Protein AF-A0A1Y5YV92-F1 (afdb_monomer_lite)

Structure (mmCIF, N/CA/C/O backbone):
data_AF-A0A1Y5YV92-F1
#
_entry.id   AF-A0A1Y5YV92-F1
#
loop_
_atom_site.group_PDB
_atom_site.id
_atom_site.type_symbol
_atom_site.label_atom_id
_atom_site.label_alt_id
_atom_site.label_comp_id
_atom_site.label_asym_id
_atom_site.label_entity_id
_atom_site.label_seq_id
_atom_site.pdbx_PDB_ins_code
_atom_site.Cartn_x
_atom_site.Cartn_y
_atom_site.Cartn_z
_atom_site.occupancy
_atom_site.B_iso_or_equiv
_atom_site.auth_seq_id
_atom_site.auth_comp_id
_atom_site.auth_asym_id
_atom_site.auth_atom_id
_atom_site.pdbx_PDB_model_num
ATOM 1 N N . MET A 1 1 ? -17.524 10.182 32.679 1.00 52.19 1 MET A N 1
ATOM 2 C CA . MET A 1 1 ? -18.419 9.664 31.619 1.00 52.19 1 MET A CA 1
ATOM 3 C C . MET A 1 1 ? -18.255 10.419 30.285 1.00 52.19 1 MET A C 1
ATOM 5 O O . MET A 1 1 ? -19.174 10.406 29.482 1.00 52.19 1 MET A O 1
ATOM 9 N N . SER A 1 2 ? -17.105 11.056 30.006 1.00 61.34 2 SER A N 1
ATOM 10 C CA . SER A 1 2 ? -16.897 11.828 28.756 1.00 61.34 2 SER A CA 1
ATOM 11 C C . SER A 1 2 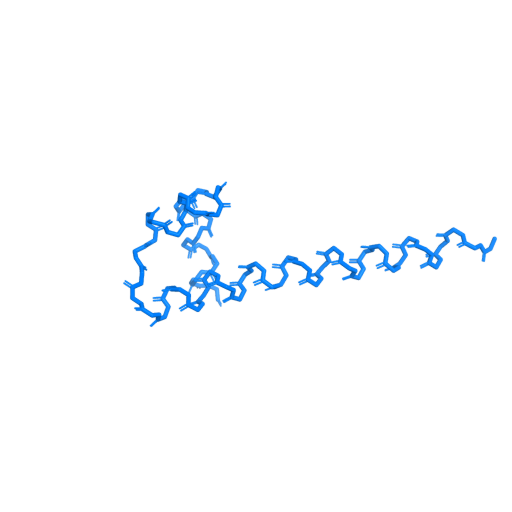? -15.593 11.479 28.024 1.00 61.34 2 SER A C 1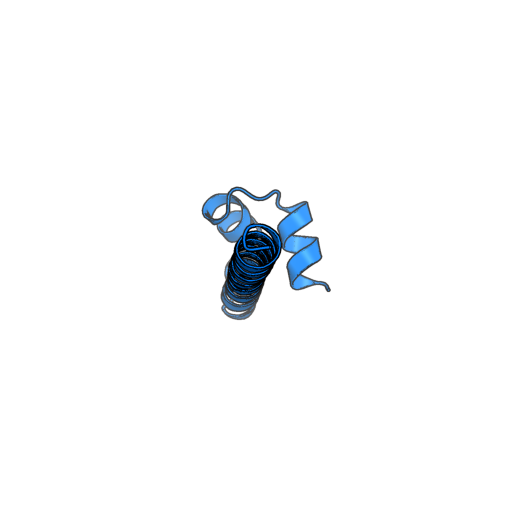
ATOM 13 O O . SER A 1 2 ? -15.430 11.837 26.864 1.00 61.34 2 SER A O 1
ATOM 15 N N . THR A 1 3 ? -14.675 10.764 28.678 1.00 69.88 3 THR A N 1
ATOM 16 C CA . THR A 1 3 ? -13.394 10.318 28.111 1.00 69.88 3 THR A CA 1
ATOM 17 C C . THR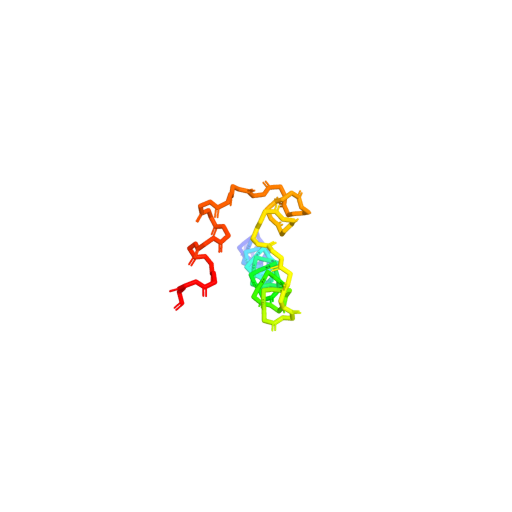 A 1 3 ? -13.560 9.151 27.138 1.00 69.88 3 THR A C 1
ATOM 19 O O . THR A 1 3 ? -12.909 9.154 26.101 1.00 69.88 3 THR A O 1
ATOM 22 N N . ASP A 1 4 ? -14.485 8.221 27.403 1.00 79.38 4 ASP A N 1
ATOM 23 C CA . ASP A 1 4 ? -14.761 7.072 26.527 1.00 79.38 4 ASP A CA 1
ATOM 24 C C . ASP A 1 4 ? -15.222 7.475 25.123 1.00 79.38 4 ASP A C 1
ATOM 26 O O . ASP A 1 4 ? -14.763 6.908 24.138 1.00 79.38 4 ASP A O 1
ATOM 30 N N . LEU A 1 5 ? -16.090 8.487 25.009 1.00 84.19 5 LEU A N 1
ATOM 31 C CA . LEU A 1 5 ? -16.582 8.940 23.705 1.00 84.19 5 LEU A CA 1
ATOM 32 C C . LEU A 1 5 ? -15.470 9.601 22.879 1.00 84.19 5 LEU A C 1
ATOM 34 O O . LEU A 1 5 ? -15.353 9.346 21.684 1.00 84.19 5 LEU A O 1
ATOM 38 N N . LEU A 1 6 ? -14.639 10.437 23.511 1.00 86.44 6 LEU A N 1
ATOM 39 C CA . LEU A 1 6 ? -13.495 11.060 22.840 1.00 86.44 6 LEU A CA 1
ATOM 40 C C . LEU A 1 6 ? -12.480 10.010 22.387 1.00 86.44 6 LEU A C 1
ATOM 42 O O . LEU A 1 6 ? -11.961 10.106 21.279 1.00 86.44 6 LEU A O 1
ATOM 46 N N . GLN A 1 7 ? -12.237 8.993 23.213 1.00 85.69 7 GLN A N 1
ATOM 47 C CA . GLN A 1 7 ? -11.341 7.894 22.878 1.00 85.69 7 GLN A CA 1
ATOM 48 C C . GLN A 1 7 ? -11.865 7.087 21.682 1.00 85.69 7 GLN A C 1
ATOM 50 O O . GLN A 1 7 ? -11.123 6.885 20.725 1.00 85.69 7 GLN A O 1
ATOM 55 N N . GLN A 1 8 ? -13.156 6.743 21.669 1.00 87.88 8 GLN A N 1
ATOM 56 C CA . GLN A 1 8 ? -13.787 6.056 20.536 1.00 87.88 8 GLN A CA 1
ATOM 57 C C . GLN A 1 8 ? -13.712 6.873 19.238 1.00 87.88 8 GLN A C 1
ATOM 59 O O . GLN A 1 8 ? -13.449 6.320 18.172 1.00 87.88 8 GLN A O 1
ATOM 64 N N . LEU A 1 9 ? -13.913 8.193 19.308 1.00 89.94 9 LEU A N 1
ATOM 65 C CA . LEU A 1 9 ? -13.796 9.073 18.140 1.00 89.94 9 LEU A CA 1
ATOM 66 C C . LEU A 1 9 ? -12.359 9.132 17.605 1.00 89.94 9 LEU A C 1
ATOM 68 O O . LEU A 1 9 ? -12.160 9.079 16.393 1.00 89.94 9 LEU A O 1
ATOM 72 N N . LEU A 1 10 ? -11.364 9.187 18.494 1.00 90.56 10 LEU A N 1
ATOM 73 C CA . LEU A 1 10 ? -9.945 9.115 18.134 1.00 90.56 10 LEU A CA 1
ATOM 74 C C . LEU A 1 10 ? -9.594 7.789 17.445 1.00 90.56 10 LEU A C 1
ATOM 76 O O . LEU A 1 10 ? -8.882 7.792 16.443 1.00 90.56 10 LEU A O 1
ATOM 80 N N . GLU A 1 11 ? -10.118 6.667 17.941 1.00 92.06 11 GLU A N 1
ATOM 81 C CA . GLU A 1 11 ? -9.911 5.350 17.328 1.00 92.06 11 GLU A CA 1
ATOM 82 C C . GLU A 1 11 ? -10.534 5.256 15.929 1.00 92.06 11 GLU A C 1
ATOM 84 O O . GLU A 1 11 ? -9.932 4.686 15.016 1.00 92.06 11 GLU A O 1
ATOM 89 N N . VAL A 1 12 ? -11.733 5.817 15.740 1.00 90.75 12 VAL A N 1
ATOM 90 C CA . VAL A 1 12 ? -12.401 5.866 14.430 1.00 90.75 12 VAL A CA 1
ATOM 91 C C . VAL A 1 12 ? -11.600 6.711 13.442 1.00 90.75 12 VAL A C 1
ATOM 93 O O . VAL A 1 12 ? -11.356 6.268 12.320 1.00 90.75 12 VAL A O 1
ATOM 96 N N . ASP A 1 13 ? -11.150 7.891 13.860 1.00 90.44 13 ASP A N 1
ATOM 97 C CA . ASP A 1 13 ? -10.349 8.786 13.025 1.00 90.44 13 ASP A CA 1
ATOM 98 C C . ASP A 1 13 ? -9.002 8.156 12.627 1.00 90.44 13 ASP A C 1
ATOM 100 O O . ASP A 1 13 ? -8.590 8.216 11.466 1.00 90.44 13 ASP A O 1
ATOM 104 N N . GLN A 1 14 ? -8.338 7.473 13.564 1.00 89.94 14 GLN A N 1
ATOM 105 C CA . GLN A 1 14 ? -7.093 6.759 13.287 1.00 89.94 14 GLN A CA 1
ATOM 106 C C . GLN A 1 14 ? -7.296 5.632 12.264 1.00 89.94 14 GLN A C 1
ATOM 108 O O . GLN A 1 14 ? -6.503 5.501 11.329 1.00 89.94 14 GLN A O 1
ATOM 113 N N . LYS A 1 15 ? -8.382 4.858 12.392 1.00 91.94 15 LYS A N 1
ATOM 114 C CA . LYS A 1 15 ? -8.730 3.802 11.429 1.00 91.94 15 LYS A CA 1
ATOM 115 C C . LYS A 1 15 ? -9.050 4.361 10.046 1.00 91.94 15 LYS A C 1
ATOM 117 O O . LYS A 1 15 ? -8.621 3.780 9.053 1.00 91.94 15 LYS A O 1
ATOM 122 N N . ALA A 1 16 ? -9.772 5.478 9.967 1.00 92.12 16 ALA A N 1
ATOM 123 C CA . ALA A 1 16 ? -10.104 6.111 8.693 1.00 92.12 16 ALA A CA 1
ATOM 124 C C . ALA A 1 16 ? -8.840 6.545 7.935 1.00 92.12 16 ALA A C 1
ATOM 126 O O . ALA A 1 16 ? -8.690 6.232 6.755 1.00 92.12 16 ALA A O 1
ATOM 127 N N . ARG A 1 17 ? -7.887 7.175 8.634 1.00 89.75 17 ARG A N 1
ATOM 128 C CA . ARG A 1 17 ? -6.592 7.569 8.055 1.00 89.75 17 ARG A CA 1
ATOM 129 C C . ARG A 1 17 ? -5.767 6.373 7.585 1.00 89.75 17 ARG A C 1
ATOM 131 O O . ARG A 1 17 ? -5.123 6.431 6.539 1.00 89.75 17 ARG A O 1
ATOM 138 N N . GLU A 1 18 ? -5.784 5.275 8.337 1.00 90.06 18 GLU A N 1
ATOM 139 C CA . GLU A 1 18 ? -5.090 4.053 7.929 1.00 90.06 18 GLU A CA 1
ATOM 140 C C . GLU A 1 18 ? -5.713 3.429 6.673 1.00 90.06 18 GLU A C 1
ATOM 142 O O . GLU A 1 18 ? -4.984 3.045 5.754 1.00 90.06 18 GLU A O 1
ATOM 147 N N . GLN A 1 19 ? -7.045 3.396 6.586 1.00 90.75 19 GLN A N 1
ATOM 148 C CA . GLN A 1 19 ? -7.746 2.920 5.394 1.00 90.75 19 GLN A CA 1
ATOM 149 C C . GLN A 1 19 ? -7.485 3.797 4.169 1.00 90.75 19 GLN A C 1
ATOM 151 O O . GLN A 1 19 ? -7.241 3.268 3.087 1.00 90.75 19 GLN A O 1
ATOM 156 N N . GLU A 1 20 ? -7.480 5.120 4.329 1.00 91.44 20 GLU A N 1
ATOM 157 C CA . GLU A 1 20 ? -7.153 6.045 3.242 1.00 91.44 20 GLU A CA 1
ATOM 158 C C . GLU A 1 20 ? -5.736 5.792 2.708 1.00 91.44 20 GLU A C 1
ATOM 160 O O . GLU A 1 20 ? -5.532 5.692 1.497 1.00 91.44 20 GLU A O 1
ATOM 165 N N . ARG A 1 21 ? -4.760 5.587 3.602 1.00 90.12 21 ARG A N 1
ATOM 166 C CA . ARG A 1 21 ? -3.382 5.260 3.214 1.00 90.12 21 ARG A CA 1
ATOM 167 C C . ARG A 1 21 ? -3.303 3.960 2.409 1.00 90.12 21 ARG A C 1
ATOM 169 O O . ARG A 1 21 ? -2.615 3.915 1.391 1.00 90.12 21 ARG A O 1
ATOM 176 N N . ILE A 1 22 ? -4.004 2.915 2.850 1.00 93.00 22 ILE A N 1
ATOM 177 C CA . ILE A 1 22 ? -4.084 1.626 2.143 1.00 93.00 22 ILE A CA 1
ATOM 178 C C . ILE A 1 22 ? -4.692 1.818 0.751 1.00 93.00 22 ILE A C 1
ATOM 180 O O . ILE A 1 22 ? -4.136 1.344 -0.240 1.00 93.00 22 ILE A O 1
ATOM 184 N N . HIS A 1 23 ? -5.796 2.560 0.668 1.00 93.19 23 HIS A N 1
ATOM 185 C CA . HIS A 1 23 ? -6.482 2.821 -0.589 1.00 93.19 23 HIS A CA 1
ATOM 186 C C . HIS A 1 23 ? -5.596 3.584 -1.581 1.00 93.19 23 HIS A C 1
ATOM 188 O O . HIS A 1 23 ? -5.528 3.223 -2.755 1.00 93.19 23 HIS A O 1
ATOM 194 N N . LEU A 1 24 ? -4.860 4.597 -1.114 1.00 92.19 24 LEU A N 1
ATOM 195 C CA . LEU A 1 24 ? -3.914 5.343 -1.944 1.00 92.19 24 LEU A CA 1
ATOM 196 C C . LEU A 1 24 ? -2.804 4.441 -2.493 1.00 92.19 24 LEU A C 1
ATOM 198 O O . LEU A 1 24 ? -2.512 4.499 -3.687 1.00 92.19 24 LEU A O 1
ATOM 202 N N . ILE A 1 25 ? -2.225 3.574 -1.656 1.00 95.00 25 ILE A N 1
ATOM 203 C CA . ILE A 1 25 ? -1.203 2.599 -2.070 1.00 95.00 25 ILE A CA 1
ATOM 204 C C . ILE A 1 25 ? -1.735 1.686 -3.180 1.00 95.00 25 ILE A C 1
ATOM 206 O O . ILE A 1 25 ? -1.080 1.524 -4.212 1.00 95.00 25 ILE A O 1
ATOM 210 N N . GLN A 1 26 ? -2.931 1.125 -2.991 1.00 94.56 26 GLN A N 1
ATOM 211 C CA . GLN A 1 26 ? -3.573 0.269 -3.988 1.00 94.56 26 GLN A CA 1
ATOM 212 C C . GLN A 1 26 ? -3.870 1.031 -5.283 1.00 94.56 26 GLN A C 1
ATOM 214 O O . GLN A 1 26 ? -3.612 0.520 -6.369 1.00 94.56 26 GLN A O 1
ATOM 219 N N . ASN A 1 27 ? -4.357 2.269 -5.188 1.00 95.44 27 ASN A N 1
ATOM 220 C CA . ASN A 1 27 ? -4.648 3.094 -6.353 1.00 95.44 27 ASN A CA 1
ATOM 221 C C . ASN A 1 27 ? -3.384 3.396 -7.174 1.00 95.44 27 ASN A C 1
ATOM 223 O O . ASN A 1 27 ? -3.377 3.188 -8.384 1.00 95.44 27 ASN A O 1
ATOM 227 N N . PHE A 1 28 ? -2.290 3.818 -6.533 1.00 94.75 28 PHE A N 1
ATOM 228 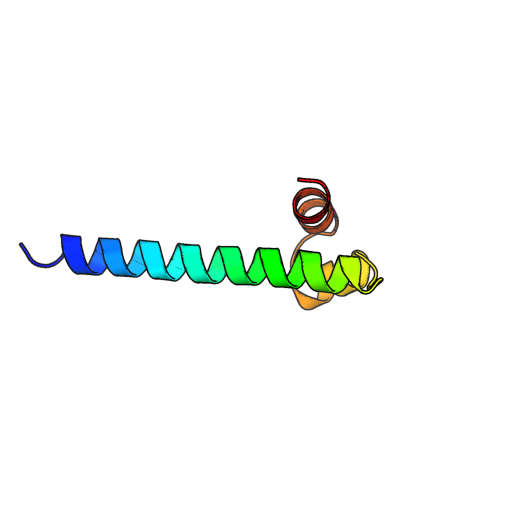C CA . PHE A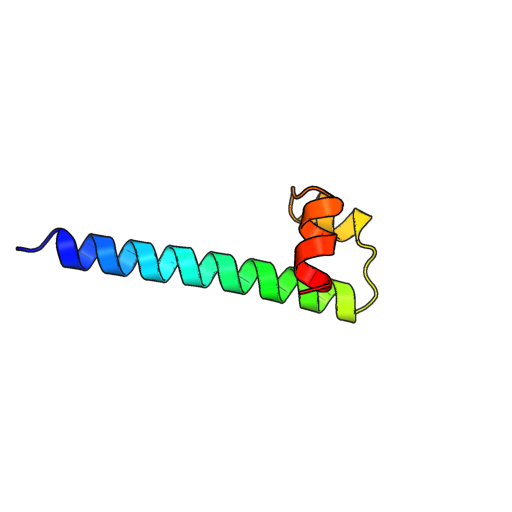 1 28 ? -1.022 4.053 -7.233 1.00 94.75 28 PHE A CA 1
ATOM 229 C C . PHE A 1 28 ? -0.476 2.783 -7.885 1.00 94.75 28 PHE A C 1
ATOM 231 O O . PHE A 1 28 ? -0.007 2.833 -9.023 1.00 94.75 28 PHE A O 1
ATOM 238 N N . PHE A 1 29 ? -0.581 1.641 -7.206 1.00 95.62 29 PHE A N 1
ATOM 239 C CA . PHE A 1 29 ? -0.191 0.359 -7.782 1.00 95.62 29 PHE A CA 1
ATOM 240 C C . PHE A 1 29 ? -1.037 0.002 -9.015 1.00 95.62 29 PHE A C 1
ATOM 242 O O . PHE A 1 29 ? -0.485 -0.357 -10.053 1.00 95.62 29 PHE A O 1
ATOM 249 N N . ASN A 1 30 ? -2.359 0.189 -8.945 1.00 95.06 30 ASN A N 1
ATOM 250 C CA . ASN A 1 30 ? -3.280 -0.045 -10.063 1.00 95.06 30 ASN A CA 1
ATOM 251 C C . ASN A 1 30 ? -3.040 0.904 -11.250 1.00 95.06 30 ASN A C 1
ATOM 253 O O . ASN A 1 30 ? -3.294 0.533 -12.394 1.00 95.06 30 ASN A O 1
ATOM 257 N N . LEU A 1 31 ? -2.511 2.105 -10.999 1.00 95.81 31 LEU A N 1
ATOM 258 C CA . LEU A 1 31 ? -2.057 3.047 -12.030 1.00 95.81 31 LEU A CA 1
ATOM 259 C C . LEU A 1 31 ? -0.689 2.675 -12.637 1.00 95.81 31 LEU A C 1
ATOM 261 O O . LEU A 1 31 ? -0.197 3.381 -13.517 1.00 95.81 31 LEU A O 1
ATOM 265 N N . GLY A 1 32 ? -0.069 1.580 -12.188 1.00 94.31 32 GLY A N 1
ATOM 266 C CA . GLY A 1 32 ? 1.205 1.075 -12.701 1.00 94.31 32 GLY A CA 1
ATOM 267 C C . GLY A 1 32 ? 2.443 1.694 -12.052 1.00 94.31 32 GLY A C 1
ATOM 268 O O . GLY A 1 32 ? 3.553 1.502 -12.553 1.00 94.31 32 GLY A O 1
ATOM 269 N N . VAL A 1 33 ? 2.293 2.431 -10.944 1.00 96.12 33 VAL A N 1
ATOM 270 C CA . VAL A 1 33 ? 3.441 2.954 -10.192 1.00 96.12 33 VAL A CA 1
ATOM 271 C C . VAL A 1 33 ? 4.202 1.789 -9.558 1.00 96.12 33 VAL A C 1
ATOM 273 O O . VAL A 1 33 ? 3.615 0.851 -9.015 1.00 96.12 33 VAL A O 1
ATOM 276 N N . SER A 1 34 ? 5.535 1.835 -9.620 1.00 96.56 34 SER A N 1
ATOM 277 C CA . SER A 1 34 ? 6.361 0.762 -9.071 1.00 96.56 34 SER A CA 1
ATOM 278 C C . SER A 1 34 ? 6.248 0.695 -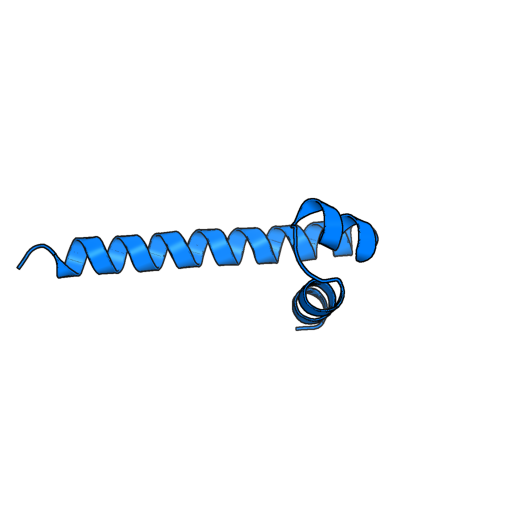7.545 1.00 96.56 34 SER A C 1
ATOM 280 O O . SER A 1 34 ? 6.214 1.712 -6.852 1.00 96.56 34 SER A O 1
ATOM 282 N N . VAL A 1 35 ? 6.273 -0.526 -7.006 1.00 95.50 35 VAL A N 1
ATOM 283 C CA . VAL A 1 35 ? 6.252 -0.772 -5.554 1.00 95.50 35 VAL A CA 1
ATOM 284 C C . VAL A 1 35 ? 7.387 -0.031 -4.834 1.00 95.50 35 VAL A C 1
ATOM 286 O O . VAL A 1 35 ? 7.192 0.434 -3.718 1.00 95.50 35 VAL A O 1
ATOM 289 N N . GLY A 1 36 ? 8.557 0.114 -5.470 1.00 95.88 36 GLY A N 1
ATOM 290 C CA . GLY A 1 36 ? 9.691 0.852 -4.903 1.00 95.88 36 GLY A CA 1
ATOM 291 C C . GLY A 1 36 ? 9.401 2.342 -4.715 1.00 95.88 36 GLY A C 1
ATOM 292 O O . GLY A 1 36 ? 9.663 2.875 -3.643 1.00 95.88 36 GLY A O 1
ATOM 293 N N . ILE A 1 37 ? 8.790 2.987 -5.715 1.00 95.62 37 ILE A N 1
ATOM 294 C CA . ILE A 1 37 ? 8.404 4.406 -5.637 1.00 95.62 37 ILE A CA 1
ATOM 295 C C . ILE A 1 37 ? 7.301 4.603 -4.591 1.00 95.62 37 ILE A C 1
ATOM 297 O O . ILE A 1 37 ? 7.341 5.557 -3.820 1.00 95.62 37 ILE A O 1
ATOM 301 N N . ILE A 1 38 ? 6.330 3.687 -4.526 1.00 95.38 38 ILE A N 1
ATOM 302 C CA . ILE A 1 38 ? 5.264 3.742 -3.516 1.00 95.38 38 ILE A CA 1
ATOM 303 C C . ILE A 1 38 ? 5.849 3.587 -2.106 1.00 95.38 38 ILE A C 1
ATOM 305 O O . ILE A 1 38 ? 5.477 4.339 -1.207 1.00 95.38 38 ILE A O 1
ATOM 309 N N . ALA A 1 39 ? 6.775 2.648 -1.905 1.00 95.31 39 ALA A N 1
ATOM 310 C CA . ALA A 1 39 ? 7.456 2.432 -0.629 1.00 95.31 39 ALA A CA 1
ATOM 311 C C . ALA A 1 39 ? 8.224 3.684 -0.177 1.00 95.31 39 ALA A C 1
ATOM 313 O O . ALA A 1 39 ? 8.058 4.133 0.957 1.00 95.31 39 ALA A O 1
ATOM 314 N N . GLU A 1 40 ? 8.977 4.304 -1.088 1.00 94.19 40 GLU A N 1
ATOM 315 C CA . GLU A 1 40 ? 9.681 5.564 -0.839 1.00 94.19 40 GLU A CA 1
ATOM 316 C C . GLU A 1 40 ? 8.710 6.697 -0.467 1.00 94.19 40 GLU A C 1
ATOM 318 O O . GLU A 1 40 ? 8.864 7.330 0.577 1.00 94.19 40 GLU A O 1
ATOM 323 N N . ALA A 1 41 ? 7.656 6.903 -1.262 1.00 91.81 41 ALA A N 1
ATOM 324 C CA . ALA A 1 41 ? 6.683 7.974 -1.045 1.00 91.81 41 ALA A CA 1
ATOM 325 C C . ALA A 1 41 ? 5.864 7.806 0.247 1.00 91.81 41 ALA A C 1
ATOM 327 O O . ALA A 1 41 ? 5.437 8.791 0.846 1.00 91.81 41 ALA A O 1
ATOM 328 N N . THR A 1 42 ? 5.636 6.565 0.685 1.00 89.00 42 THR A N 1
ATOM 329 C CA . THR A 1 42 ? 4.837 6.252 1.883 1.00 89.00 42 THR A CA 1
ATOM 330 C C . THR A 1 42 ? 5.678 5.979 3.129 1.00 89.00 42 THR A C 1
ATOM 332 O O . THR A 1 42 ? 5.109 5.747 4.196 1.00 89.00 42 THR A O 1
ATOM 335 N N . SER A 1 43 ? 7.013 6.034 3.025 1.00 91.69 43 SER A N 1
ATOM 336 C CA . SER A 1 43 ? 7.945 5.640 4.097 1.00 91.69 43 SER A CA 1
ATOM 337 C C . SER A 1 43 ? 7.684 4.224 4.638 1.00 91.69 43 SER A C 1
ATOM 339 O O . SER A 1 43 ? 7.907 3.947 5.816 1.00 91.69 43 SER A O 1
ATOM 341 N N . LEU A 1 44 ? 7.186 3.330 3.782 1.00 91.06 44 LEU A N 1
ATOM 342 C CA . LEU A 1 44 ? 6.944 1.924 4.097 1.00 91.06 44 LEU A CA 1
ATOM 343 C C . LEU A 1 44 ? 8.039 1.056 3.491 1.00 91.06 44 LEU A C 1
ATOM 345 O O . LEU A 1 44 ? 8.707 1.442 2.532 1.00 91.06 44 LEU A O 1
ATOM 349 N N . SER A 1 45 ? 8.209 -0.156 4.016 1.00 94.88 45 SER A N 1
ATOM 350 C CA . SER A 1 45 ? 9.068 -1.122 3.345 1.00 94.88 45 SER A CA 1
ATOM 351 C C . SER A 1 45 ? 8.404 -1.624 2.057 1.00 94.88 45 SER A C 1
ATOM 353 O O . SER A 1 45 ? 7.179 -1.699 1.936 1.00 94.88 45 SER A O 1
ATOM 355 N N . VAL A 1 46 ? 9.224 -2.036 1.089 1.00 95.31 46 VAL A N 1
ATOM 356 C CA . VAL A 1 46 ? 8.743 -2.704 -0.133 1.00 95.31 46 VAL A CA 1
ATOM 357 C C . VAL A 1 46 ? 7.911 -3.946 0.209 1.00 95.31 46 VAL A C 1
ATOM 359 O O . VAL A 1 46 ? 6.960 -4.266 -0.501 1.00 95.31 46 VAL A O 1
ATOM 362 N N . GLU A 1 47 ? 8.251 -4.649 1.290 1.00 95.12 47 GLU A N 1
ATOM 363 C CA . GLU A 1 47 ? 7.509 -5.822 1.752 1.00 95.12 47 GLU A CA 1
ATOM 364 C C . GLU A 1 47 ? 6.120 -5.454 2.280 1.00 95.12 47 GLU A C 1
ATOM 366 O O . GLU A 1 47 ? 5.151 -6.131 1.940 1.00 95.12 47 GLU A O 1
ATOM 371 N N . ASP A 1 48 ? 5.998 -4.365 3.040 1.00 93.25 48 ASP A N 1
ATOM 372 C CA . ASP A 1 48 ? 4.710 -3.889 3.555 1.00 93.25 48 ASP A CA 1
ATOM 373 C C . ASP A 1 48 ? 3.792 -3.444 2.418 1.00 93.25 48 ASP A C 1
ATOM 375 O O . ASP A 1 48 ? 2.629 -3.844 2.366 1.00 93.25 48 ASP A O 1
ATOM 379 N N . VAL A 1 49 ? 4.325 -2.701 1.443 1.00 93.94 49 VAL A N 1
ATOM 380 C CA . VAL A 1 49 ? 3.564 -2.315 0.246 1.00 93.94 49 VAL A CA 1
ATOM 381 C C . VAL A 1 49 ? 3.110 -3.556 -0.525 1.00 93.94 49 VAL A C 1
ATOM 383 O O . VAL A 1 49 ? 1.949 -3.635 -0.922 1.00 93.94 49 VAL A O 1
ATOM 386 N N . LYS A 1 50 ? 3.976 -4.570 -0.683 1.00 94.75 50 LYS A N 1
ATOM 387 C CA . LYS A 1 50 ? 3.592 -5.849 -1.304 1.00 94.75 50 LYS A CA 1
ATOM 388 C C . LYS A 1 50 ? 2.474 -6.553 -0.540 1.00 94.75 50 LYS A C 1
ATOM 390 O O . LYS A 1 50 ? 1.598 -7.119 -1.182 1.00 94.75 50 LYS A O 1
ATOM 395 N N . ARG A 1 51 ? 2.485 -6.548 0.794 1.00 93.00 51 ARG A N 1
ATOM 396 C CA . ARG A 1 51 ? 1.397 -7.145 1.590 1.00 93.00 51 ARG A CA 1
ATOM 397 C C . ARG A 1 51 ? 0.078 -6.408 1.378 1.00 93.00 51 ARG A C 1
ATOM 399 O O . ARG A 1 51 ? -0.954 -7.058 1.266 1.00 93.00 51 ARG A O 1
ATOM 406 N N . ILE A 1 52 ? 0.126 -5.080 1.275 1.00 92.31 52 ILE A N 1
ATOM 407 C CA . ILE A 1 52 ? -1.053 -4.227 1.080 1.00 92.31 52 ILE A CA 1
ATOM 408 C C . ILE A 1 52 ? -1.709 -4.444 -0.290 1.00 92.31 52 ILE A C 1
ATOM 410 O O . ILE A 1 52 ? -2.933 -4.502 -0.378 1.00 92.31 52 ILE A O 1
ATOM 414 N N . VAL A 1 53 ? -0.920 -4.559 -1.362 1.00 91.69 53 VAL A N 1
ATOM 415 C CA . VAL A 1 53 ? -1.468 -4.715 -2.726 1.00 91.69 53 VAL A CA 1
ATOM 416 C C . VAL A 1 53 ? -1.827 -6.161 -3.088 1.00 91.69 53 VAL A C 1
ATOM 418 O O . VAL A 1 53 ? -2.548 -6.367 -4.056 1.00 91.69 53 VAL A O 1
ATOM 421 N N . ASN A 1 54 ? -1.327 -7.154 -2.338 1.00 88.38 54 ASN A N 1
ATOM 422 C CA . ASN A 1 54 ? -1.628 -8.580 -2.545 1.00 88.38 54 ASN A CA 1
ATOM 423 C C . ASN A 1 54 ? -2.645 -9.158 -1.537 1.00 88.38 54 ASN A C 1
ATOM 425 O O . ASN A 1 54 ? -2.869 -10.369 -1.557 1.00 88.38 54 ASN A O 1
ATOM 429 N N . SER A 1 55 ? -3.198 -8.336 -0.636 1.00 71.00 55 SER A N 1
ATOM 430 C CA . SER A 1 55 ? -4.330 -8.714 0.233 1.00 71.00 55 SER A CA 1
ATOM 431 C C . SER A 1 55 ? -5.651 -8.466 -0.480 1.00 71.00 55 SER A C 1
ATOM 433 O O . SER A 1 55 ? -6.564 -9.299 -0.300 1.00 71.00 55 SER A O 1
#

Sequence (55 aa):
MSTDLLQQLLEVDQKAREQERIHLIQNFFNLGVSVGIIAEATSLSVEDVKRIVNS

Secondary structure (DSSP, 8-state):
--HHHHHHHHHHHHHHHHHHHHHHHHHHHHTT--HHHHHHHHT--HHHHHHHH--

pLDDT: mean 90.14, std 8.37, range [52.19, 96.56]

Foldseek 3Di:
DPVVVVVVVVVVVVVVVVVVLLVVLLVCVVVVNDLVVNCVVSVHDSVVSVVSNVD

Organism: NCBI:txid2026190

Radius of gyration: 14.7 Å; chains: 1; bounding box: 28×20×44 Å